Protein AF-L9VRR4-F1 (afdb_monomer)

Mean predicted aligned error: 8.9 Å

pLDDT: mean 79.69, std 13.93, range [34.78, 95.75]

Organism: NCBI:txid1114856

Radius of gyration: 17.75 Å; Cα contacts (8 Å, |Δi|>4): 224; chains: 1; bounding box: 40×44×54 Å

Structure (mmCIF, N/CA/C/O backbone):
data_AF-L9VRR4-F1
#
_entry.id   AF-L9VRR4-F1
#
loop_
_atom_site.group_PDB
_atom_site.id
_atom_site.type_symbol
_atom_site.label_atom_id
_atom_site.label_alt_id
_atom_site.label_comp_id
_atom_site.label_asym_id
_atom_site.label_entity_id
_atom_site.label_seq_id
_atom_site.pdbx_PDB_ins_code
_atom_site.Cartn_x
_atom_site.Cartn_y
_atom_site.Cartn_z
_atom_site.occupancy
_atom_site.B_iso_or_equiv
_atom_site.auth_seq_id
_atom_site.auth_comp_id
_atom_site.auth_asym_id
_atom_site.auth_atom_id
_atom_site.pdbx_PDB_model_num
ATOM 1 N N . MET A 1 1 ? 28.348 -27.215 36.271 1.00 34.78 1 MET A N 1
ATOM 2 C CA . MET A 1 1 ? 27.703 -25.891 36.173 1.00 34.78 1 MET A CA 1
ATOM 3 C C . MET A 1 1 ? 26.839 -25.913 34.930 1.00 34.78 1 MET A C 1
ATOM 5 O O . MET A 1 1 ? 27.365 -25.946 33.828 1.00 34.78 1 MET A O 1
ATOM 9 N N . THR A 1 2 ? 25.537 -26.063 35.128 1.00 38.62 2 THR A N 1
ATOM 10 C CA . THR A 1 2 ? 24.499 -26.114 34.095 1.00 38.62 2 THR A CA 1
ATOM 11 C C . THR A 1 2 ? 24.086 -24.691 33.739 1.00 38.62 2 THR A C 1
ATOM 13 O O . THR A 1 2 ? 23.427 -24.045 34.543 1.00 38.62 2 THR A O 1
ATOM 16 N N . ASN A 1 3 ? 24.472 -24.217 32.554 1.00 37.81 3 ASN A N 1
ATOM 17 C CA . ASN A 1 3 ? 23.849 -23.058 31.910 1.00 37.81 3 ASN A CA 1
ATOM 18 C C . ASN A 1 3 ? 23.034 -23.559 30.715 1.00 37.81 3 ASN A C 1
ATOM 20 O O . ASN A 1 3 ? 23.354 -23.304 29.560 1.00 37.81 3 ASN A O 1
ATOM 24 N N . THR A 1 4 ? 21.991 -24.325 31.012 1.00 43.09 4 THR A N 1
ATOM 25 C CA . THR A 1 4 ? 20.834 -24.474 30.131 1.00 43.09 4 THR A CA 1
ATOM 26 C C . THR A 1 4 ? 19.940 -23.266 30.381 1.00 43.09 4 THR A C 1
ATOM 28 O O . THR A 1 4 ? 18.988 -23.334 31.152 1.00 43.09 4 THR A O 1
ATOM 31 N N . HIS A 1 5 ? 20.286 -22.130 29.772 1.00 38.69 5 HIS A N 1
ATOM 32 C CA . HIS A 1 5 ? 19.256 -21.168 29.399 1.00 38.69 5 HIS A CA 1
ATOM 33 C C . HIS A 1 5 ? 18.577 -21.756 28.165 1.00 38.69 5 HIS A C 1
ATOM 35 O O . HIS A 1 5 ? 18.917 -21.424 27.031 1.00 38.69 5 HIS A O 1
ATOM 41 N N . ASP A 1 6 ? 17.664 -22.696 28.411 1.00 42.28 6 ASP A N 1
ATOM 42 C CA . ASP A 1 6 ? 16.588 -22.961 27.472 1.00 42.28 6 ASP A CA 1
ATOM 43 C C . ASP A 1 6 ? 15.883 -21.619 27.286 1.00 42.28 6 ASP A C 1
ATOM 45 O O . ASP A 1 6 ? 15.255 -21.094 28.206 1.00 42.28 6 ASP A O 1
ATOM 49 N N . SER A 1 7 ? 16.113 -21.000 26.130 1.00 46.50 7 SER A N 1
ATOM 50 C CA . SER A 1 7 ? 15.354 -19.845 25.680 1.00 46.50 7 SER A CA 1
ATOM 51 C C . SER A 1 7 ? 13.898 -20.282 25.667 1.00 46.50 7 SER A C 1
ATOM 53 O O . SER A 1 7 ? 13.490 -21.012 24.764 1.00 46.50 7 SER A O 1
ATOM 55 N N . GLU A 1 8 ? 13.134 -19.890 26.686 1.00 48.31 8 GLU A N 1
ATOM 56 C CA . GLU A 1 8 ? 11.690 -20.079 26.702 1.00 48.31 8 GLU A CA 1
ATOM 57 C C . GLU A 1 8 ? 11.149 -19.618 25.346 1.00 48.31 8 GLU A C 1
ATOM 59 O O . GLU A 1 8 ? 11.494 -18.539 24.856 1.00 48.31 8 GLU A O 1
ATOM 64 N N . SER A 1 9 ? 10.375 -20.478 24.682 1.00 53.31 9 SER A N 1
ATOM 65 C CA . SER A 1 9 ? 9.749 -20.130 23.414 1.00 53.31 9 SER A CA 1
ATOM 66 C C . SER A 1 9 ? 8.856 -18.918 23.662 1.00 53.31 9 SER A C 1
ATOM 68 O O . SER A 1 9 ? 7.824 -19.054 24.326 1.00 53.31 9 SER A O 1
ATOM 70 N N . VAL A 1 10 ? 9.262 -17.744 23.175 1.00 57.34 10 VAL A N 1
ATOM 71 C CA . VAL A 1 10 ? 8.458 -16.522 23.267 1.00 57.34 10 VAL A CA 1
ATOM 72 C C . VAL A 1 10 ? 7.098 -16.834 22.653 1.00 57.34 10 VAL A C 1
ATOM 74 O O . VAL A 1 10 ? 7.011 -17.220 21.486 1.00 57.34 10 VAL A O 1
ATOM 77 N N . GLN A 1 11 ? 6.031 -16.752 23.450 1.00 65.19 11 GLN A N 1
ATOM 78 C CA . GLN A 1 11 ? 4.697 -17.015 22.928 1.00 65.19 11 GLN A CA 1
ATOM 79 C C . GLN A 1 11 ? 4.306 -15.860 22.010 1.00 65.19 11 GLN A C 1
ATOM 81 O O . GLN A 1 11 ? 4.498 -14.701 22.362 1.00 65.19 11 GLN A O 1
ATOM 86 N N . CYS A 1 12 ? 3.708 -16.164 20.855 1.00 68.25 12 CYS A N 1
ATOM 87 C CA . CYS A 1 12 ? 3.352 -15.170 19.833 1.00 68.25 12 CYS A CA 1
ATOM 88 C C . CYS A 1 12 ? 2.513 -13.990 20.368 1.00 68.25 12 CYS A C 1
ATOM 90 O O . CYS A 1 12 ? 2.469 -12.938 19.747 1.00 68.25 12 CYS A O 1
ATOM 92 N N . ARG A 1 13 ? 1.820 -14.162 21.502 1.00 65.00 13 ARG A N 1
ATOM 93 C CA . ARG A 1 13 ? 1.007 -13.126 22.162 1.00 65.00 13 ARG A CA 1
ATOM 94 C C . ARG A 1 13 ? 1.816 -12.077 22.936 1.00 65.00 13 ARG A C 1
ATOM 96 O O . ARG A 1 13 ? 1.279 -11.018 23.227 1.00 65.00 13 ARG A O 1
ATOM 103 N N . ASP A 1 14 ? 3.058 -12.393 23.295 1.00 69.88 14 ASP A N 1
ATOM 104 C CA . ASP A 1 14 ? 3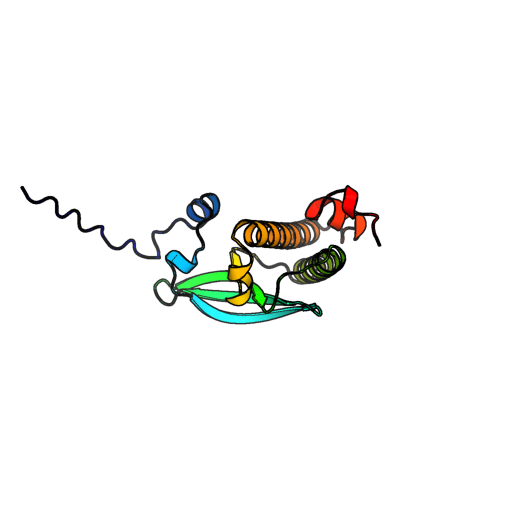.933 -11.550 24.121 1.00 69.88 14 ASP A CA 1
ATOM 105 C C . ASP A 1 14 ? 4.893 -10.713 23.250 1.00 69.88 14 ASP A C 1
ATOM 107 O O . ASP A 1 14 ? 5.838 -10.099 23.746 1.00 69.88 14 ASP A O 1
ATOM 111 N N . ILE A 1 15 ? 4.667 -10.714 21.932 1.00 71.44 15 ILE A N 1
ATOM 112 C CA . ILE A 1 15 ? 5.496 -10.045 20.938 1.00 71.44 15 ILE A CA 1
ATOM 113 C C . ILE A 1 15 ? 4.969 -8.633 20.688 1.00 71.44 15 ILE A C 1
ATOM 115 O O . ILE A 1 15 ? 3.819 -8.442 20.305 1.00 71.44 15 ILE A O 1
ATOM 119 N N . ASP A 1 16 ? 5.844 -7.647 20.857 1.00 69.44 16 ASP A N 1
ATOM 120 C CA . ASP A 1 16 ? 5.577 -6.254 20.509 1.00 69.44 16 ASP A CA 1
ATOM 121 C C . ASP A 1 16 ? 5.824 -6.031 19.010 1.00 69.44 16 ASP A C 1
ATOM 123 O O . ASP A 1 16 ? 6.968 -5.985 18.550 1.00 69.44 16 ASP A O 1
ATOM 127 N N . HIS A 1 17 ? 4.742 -5.948 18.235 1.00 65.50 17 HIS A N 1
ATOM 128 C CA . HIS A 1 17 ? 4.819 -5.842 16.778 1.00 65.50 17 HIS A CA 1
ATOM 129 C C . HIS A 1 17 ? 5.396 -4.500 16.323 1.00 65.50 17 HIS A C 1
ATOM 131 O O . HIS A 1 17 ? 6.150 -4.476 15.353 1.00 65.50 17 HIS A O 1
ATOM 137 N N . GLU A 1 18 ? 5.086 -3.407 17.026 1.00 64.25 18 GLU A N 1
ATOM 138 C CA . GLU A 1 18 ? 5.595 -2.073 16.689 1.00 64.25 18 GLU A CA 1
ATOM 139 C C . GLU A 1 18 ? 7.115 -2.042 16.852 1.00 64.25 18 GLU A C 1
ATOM 141 O O . GLU A 1 18 ? 7.843 -1.643 15.944 1.00 64.25 18 GLU A O 1
ATOM 146 N N . LYS A 1 19 ? 7.617 -2.593 17.960 1.00 66.44 19 LYS A N 1
ATOM 147 C CA . LYS A 1 19 ? 9.055 -2.654 18.235 1.00 66.44 19 LYS A CA 1
ATOM 148 C C . LYS A 1 19 ? 9.835 -3.537 17.255 1.00 66.44 19 LYS A C 1
ATOM 150 O O . LYS A 1 19 ? 11.001 -3.259 16.968 1.00 66.44 19 LYS A O 1
ATOM 155 N N . LEU A 1 20 ? 9.249 -4.637 16.788 1.00 64.75 20 LEU A N 1
ATOM 156 C CA . LEU A 1 20 ? 9.895 -5.506 15.798 1.00 64.75 20 LEU A CA 1
ATOM 157 C C . LEU A 1 20 ? 9.860 -4.907 14.397 1.00 64.75 20 LEU A C 1
ATOM 159 O O . LEU A 1 20 ? 10.834 -5.027 13.653 1.00 64.75 20 LEU A O 1
ATOM 163 N N . PHE A 1 21 ? 8.779 -4.201 14.080 1.00 60.22 21 PHE A N 1
ATOM 164 C CA . PHE A 1 21 ? 8.671 -3.418 12.864 1.00 60.22 21 PHE A CA 1
ATOM 165 C C . PHE A 1 21 ? 9.737 -2.314 12.803 1.00 60.22 21 PHE A C 1
ATOM 167 O O . PHE A 1 21 ? 10.431 -2.194 11.795 1.00 60.22 21 PHE A O 1
ATOM 174 N N . GLU A 1 22 ? 9.969 -1.583 13.899 1.00 60.56 22 GLU A N 1
ATOM 175 C CA . GLU A 1 22 ? 11.069 -0.607 14.007 1.00 60.56 22 GLU A CA 1
ATOM 176 C C . GLU A 1 22 ? 12.457 -1.238 13.793 1.00 60.56 22 GLU A C 1
ATOM 178 O O . GLU A 1 22 ? 13.389 -0.570 13.344 1.00 60.56 22 GLU A O 1
ATOM 183 N N . GLN A 1 23 ? 12.600 -2.533 14.085 1.00 62.53 23 GLN A N 1
ATOM 184 C CA . GLN A 1 23 ? 13.823 -3.309 13.853 1.00 62.53 23 GLN A CA 1
ATOM 185 C C . GLN A 1 23 ? 13.887 -3.932 12.449 1.00 62.53 23 GLN A C 1
ATOM 187 O O . GLN A 1 23 ? 14.850 -4.632 12.137 1.00 62.53 23 GLN A O 1
ATOM 192 N N . GLY A 1 24 ? 12.884 -3.683 11.602 1.00 56.28 24 GLY A N 1
ATOM 193 C CA . GLY A 1 24 ? 12.795 -4.209 10.244 1.00 56.28 24 GLY A CA 1
ATOM 194 C C . GLY A 1 24 ? 12.546 -5.713 10.182 1.00 56.28 24 GLY A C 1
ATOM 195 O O . GLY A 1 24 ? 12.883 -6.333 9.173 1.00 56.28 24 GLY A O 1
ATOM 196 N N . ILE A 1 25 ? 12.005 -6.317 11.245 1.00 63.50 25 ILE A N 1
ATOM 197 C CA . ILE A 1 25 ? 11.745 -7.754 11.268 1.00 63.50 25 ILE A CA 1
ATOM 198 C C . ILE A 1 25 ? 10.283 -8.030 10.940 1.00 63.50 25 ILE A C 1
ATOM 200 O O . ILE A 1 25 ? 9.367 -7.519 11.585 1.00 63.50 25 ILE A O 1
ATOM 204 N N . ALA A 1 26 ? 10.091 -8.858 9.917 1.00 67.19 26 ALA A N 1
ATOM 205 C CA . ALA A 1 26 ? 8.787 -9.204 9.387 1.00 67.19 26 ALA A CA 1
ATOM 206 C C . ALA A 1 26 ? 7.977 -10.032 10.414 1.00 67.19 26 ALA A C 1
ATOM 208 O O . ALA A 1 26 ? 8.541 -10.943 11.036 1.00 67.19 26 ALA A O 1
ATOM 209 N N . PRO A 1 27 ? 6.679 -9.744 10.627 1.00 66.38 27 PRO A N 1
ATOM 210 C CA . PRO A 1 27 ? 5.839 -10.470 11.585 1.00 66.38 27 PRO A CA 1
ATOM 211 C C . PRO A 1 27 ? 5.789 -11.998 11.365 1.00 66.38 27 PRO A C 1
ATOM 213 O O . PRO A 1 27 ? 5.635 -12.759 12.323 1.00 66.38 27 PRO A O 1
ATOM 216 N N . GLU A 1 28 ? 6.004 -12.451 10.132 1.00 70.44 28 GLU A N 1
ATOM 217 C CA . GLU A 1 28 ? 6.104 -13.844 9.678 1.00 70.44 28 GLU A CA 1
ATOM 218 C C . GLU A 1 28 ? 7.227 -14.623 10.380 1.00 70.44 28 GLU A C 1
ATOM 220 O O . GLU A 1 28 ? 7.171 -15.847 10.488 1.00 70.44 28 GLU A O 1
ATOM 225 N N . ALA A 1 29 ? 8.255 -13.938 10.893 1.00 71.12 29 ALA A N 1
ATOM 226 C CA . ALA A 1 29 ? 9.341 -14.589 11.625 1.00 71.12 29 ALA A CA 1
ATOM 227 C C . ALA A 1 29 ? 8.877 -15.188 12.967 1.00 71.12 29 ALA A C 1
ATOM 229 O O . ALA A 1 29 ? 9.581 -16.011 13.559 1.00 71.12 29 ALA A O 1
ATOM 230 N N . TYR A 1 30 ? 7.697 -14.790 13.451 1.00 74.44 30 TYR A N 1
ATOM 231 C CA . TYR A 1 30 ? 7.202 -15.158 14.778 1.00 74.44 30 TYR A CA 1
ATOM 232 C C . TYR A 1 30 ? 5.734 -15.570 14.800 1.00 74.44 30 TYR A C 1
ATOM 234 O O . TYR A 1 30 ? 5.297 -16.227 15.749 1.00 74.44 30 TYR A O 1
ATOM 242 N N . HIS A 1 31 ? 4.975 -15.200 13.772 1.00 75.06 31 HIS A N 1
ATOM 243 C CA . HIS A 1 31 ? 3.592 -15.601 13.589 1.00 75.06 31 HIS A CA 1
ATOM 244 C C . HIS A 1 31 ? 3.464 -16.583 12.434 1.00 75.06 31 HIS A C 1
ATOM 246 O O . HIS A 1 31 ? 4.127 -16.468 11.413 1.00 75.06 31 HIS A O 1
ATOM 252 N N . ASP A 1 32 ? 2.578 -17.555 12.618 1.00 80.50 32 ASP A N 1
ATOM 253 C CA . ASP A 1 32 ? 2.205 -18.504 11.574 1.00 80.50 32 ASP A CA 1
ATOM 254 C C . ASP A 1 32 ? 0.901 -18.023 10.944 1.00 80.50 32 ASP A C 1
ATOM 256 O O . ASP A 1 32 ? -0.185 -18.255 11.491 1.00 80.50 32 ASP A O 1
ATOM 260 N N . PHE A 1 33 ? 1.025 -17.247 9.871 1.00 80.31 33 PHE A N 1
ATOM 261 C CA . PHE A 1 33 ? -0.107 -16.595 9.231 1.00 80.31 33 PHE A CA 1
ATOM 262 C C . PHE A 1 33 ? -0.894 -17.534 8.334 1.00 80.31 33 PHE A C 1
ATOM 264 O O . PHE A 1 33 ? -0.355 -18.311 7.551 1.00 80.31 33 PHE A O 1
ATOM 271 N N . GLN A 1 34 ? -2.212 -17.432 8.461 1.00 81.75 34 GLN A N 1
ATOM 272 C CA . GLN A 1 34 ? -3.169 -17.999 7.531 1.00 81.75 34 GLN A CA 1
ATOM 273 C C . GLN A 1 34 ? -4.009 -16.865 6.965 1.00 81.75 34 GLN A C 1
ATOM 275 O O . GLN A 1 34 ? -4.591 -16.086 7.726 1.00 81.75 34 GLN A O 1
ATOM 280 N N . GLU A 1 35 ? -4.077 -16.789 5.641 1.00 82.12 35 GLU A N 1
ATOM 281 C CA . GLU A 1 35 ? -4.934 -15.842 4.939 1.00 82.12 35 GLU A CA 1
ATOM 282 C C . GLU A 1 35 ? -6.406 -16.077 5.309 1.00 82.12 35 GLU A C 1
ATOM 284 O O . GLU A 1 35 ? -6.897 -17.208 5.351 1.00 82.12 35 GLU A O 1
ATOM 289 N N . VAL A 1 36 ? -7.105 -14.987 5.612 1.00 84.62 36 VAL A N 1
ATOM 290 C CA . VAL A 1 36 ? -8.522 -14.972 5.993 1.00 84.62 36 VAL A CA 1
ATOM 291 C C . VAL A 1 36 ? -9.348 -14.165 4.998 1.00 84.62 36 VAL A C 1
ATOM 293 O O . VAL A 1 36 ? -10.518 -14.483 4.780 1.00 84.62 36 VAL A O 1
ATOM 296 N N . ALA A 1 37 ? -8.759 -13.134 4.395 1.00 83.94 37 ALA A N 1
ATOM 297 C CA . ALA A 1 37 ? -9.375 -12.365 3.327 1.00 83.94 37 ALA A CA 1
ATOM 298 C C . ALA A 1 37 ? -8.321 -11.855 2.344 1.00 83.94 37 ALA A C 1
ATOM 300 O O . ALA A 1 37 ? -7.213 -11.501 2.743 1.00 83.94 37 ALA A O 1
ATOM 301 N N . GLN A 1 38 ? -8.719 -11.748 1.079 1.00 86.06 38 GLN A N 1
ATOM 302 C CA . GLN A 1 38 ? -7.931 -11.140 0.017 1.00 86.06 38 GLN A CA 1
ATOM 303 C C . GLN A 1 38 ? -8.845 -10.263 -0.841 1.00 86.06 38 GLN A C 1
ATOM 305 O O . GLN A 1 38 ? -9.998 -10.616 -1.110 1.00 86.06 38 GLN A O 1
ATOM 310 N N . GLY A 1 39 ? -8.345 -9.107 -1.262 1.00 86.88 39 GLY A N 1
ATOM 311 C CA . GLY A 1 39 ? -9.042 -8.208 -2.173 1.00 86.88 39 GLY A CA 1
ATOM 312 C C . GLY A 1 39 ? -8.062 -7.573 -3.141 1.00 86.88 39 GLY A C 1
ATOM 313 O O . GLY A 1 39 ? -7.042 -7.046 -2.724 1.00 86.88 39 GLY A O 1
ATOM 314 N N . LEU A 1 40 ? -8.363 -7.609 -4.432 1.00 90.44 40 LEU A N 1
ATOM 315 C CA . LEU A 1 40 ? -7.504 -7.016 -5.450 1.00 90.44 40 LEU A CA 1
ATOM 316 C C . LEU A 1 40 ? -7.572 -5.482 -5.397 1.00 90.44 40 LEU A C 1
ATOM 318 O O . LEU A 1 40 ? -8.664 -4.921 -5.317 1.00 90.44 40 LEU A O 1
ATO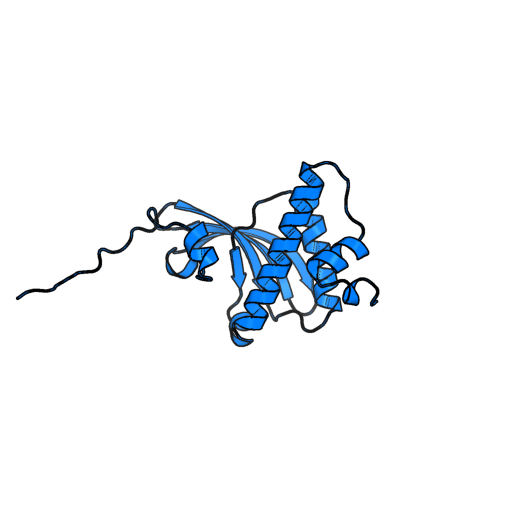M 322 N N . ILE A 1 41 ? -6.415 -4.823 -5.452 1.00 90.44 41 ILE A N 1
ATOM 323 C CA . ILE A 1 41 ? -6.283 -3.358 -5.477 1.00 90.44 41 ILE A CA 1
ATOM 324 C C . ILE A 1 41 ? -5.853 -2.897 -6.866 1.00 90.44 41 ILE A C 1
ATOM 326 O O . ILE A 1 41 ? -6.503 -2.048 -7.464 1.00 90.44 41 ILE A O 1
ATOM 330 N N . SER A 1 42 ? -4.759 -3.455 -7.381 1.00 86.94 42 SER A N 1
ATOM 331 C CA . SER A 1 42 ? -4.158 -3.032 -8.645 1.00 86.94 42 SER A CA 1
ATOM 332 C C . SER A 1 42 ? -3.675 -4.242 -9.430 1.00 86.94 42 SER A C 1
ATOM 334 O O . SER A 1 42 ? -3.136 -5.185 -8.851 1.00 86.94 42 SER A O 1
ATOM 336 N N . VAL A 1 43 ? -3.851 -4.203 -10.750 1.00 86.94 43 VAL A N 1
ATOM 337 C CA . VAL A 1 43 ? -3.267 -5.168 -11.688 1.00 86.94 43 VAL A CA 1
ATOM 338 C C . VAL A 1 43 ? -2.465 -4.378 -12.698 1.00 86.94 43 VAL A C 1
ATOM 340 O O . VAL A 1 43 ? -3.026 -3.695 -13.554 1.00 86.94 43 VAL A O 1
ATOM 343 N N . GLN A 1 44 ? -1.151 -4.490 -12.598 1.00 85.12 44 GLN A N 1
ATOM 344 C CA . GLN A 1 44 ? -0.218 -3.937 -13.560 1.00 85.12 44 GLN A CA 1
ATOM 345 C C . GLN A 1 44 ? 0.405 -5.057 -14.379 1.00 85.12 44 GLN A C 1
ATOM 347 O O . GLN A 1 44 ? 0.377 -6.231 -14.021 1.00 85.12 44 GLN A O 1
ATOM 352 N N . THR A 1 45 ? 1.019 -4.689 -15.499 1.00 80.31 45 THR A N 1
ATOM 353 C CA . THR A 1 45 ? 1.669 -5.659 -16.392 1.00 80.31 45 THR A CA 1
ATOM 354 C C . THR A 1 45 ? 2.777 -6.464 -15.700 1.00 80.31 45 THR A C 1
ATOM 356 O O . THR A 1 45 ? 3.088 -7.566 -16.143 1.00 80.31 45 THR A O 1
ATOM 359 N N . CYS A 1 46 ? 3.397 -5.904 -14.654 1.00 79.56 46 CYS A N 1
ATOM 360 C CA . CYS A 1 46 ? 4.480 -6.535 -13.899 1.00 79.56 46 CYS A CA 1
ATOM 361 C C . CYS A 1 46 ? 4.015 -7.228 -12.612 1.00 79.56 46 CYS A C 1
ATOM 363 O O . CYS A 1 46 ? 4.616 -8.229 -12.226 1.00 79.56 46 CYS A O 1
ATOM 365 N N . CYS A 1 47 ? 2.985 -6.704 -11.947 1.00 85.31 47 CYS A N 1
ATOM 366 C CA . CYS A 1 47 ? 2.599 -7.163 -10.623 1.00 85.31 47 CYS A CA 1
ATOM 367 C C . CYS A 1 47 ? 1.129 -6.918 -10.310 1.00 85.31 47 CYS A C 1
ATOM 369 O O . CYS A 1 47 ? 0.476 -6.043 -10.883 1.00 85.31 47 CYS A O 1
ATOM 371 N N . GLU A 1 48 ? 0.635 -7.677 -9.344 1.00 89.94 48 GLU A N 1
ATOM 372 C CA . GLU A 1 48 ? -0.667 -7.482 -8.730 1.00 89.94 48 GLU A CA 1
ATOM 373 C C . GLU A 1 48 ? -0.473 -7.029 -7.288 1.00 89.94 48 GLU A C 1
ATOM 375 O O . GLU A 1 48 ? 0.345 -7.580 -6.547 1.00 89.94 48 GLU A O 1
ATOM 380 N N . ILE A 1 49 ? -1.243 -6.020 -6.892 1.00 89.88 49 ILE A N 1
ATOM 381 C CA . ILE A 1 49 ? -1.311 -5.544 -5.517 1.00 89.88 49 ILE A CA 1
ATOM 382 C C . ILE A 1 49 ? -2.666 -5.948 -4.961 1.00 89.88 49 ILE A C 1
ATOM 384 O O . ILE A 1 49 ? -3.709 -5.586 -5.510 1.00 89.88 49 ILE A O 1
ATOM 388 N N . GLY A 1 50 ? -2.651 -6.687 -3.861 1.00 91.19 50 GLY A N 1
ATOM 389 C CA . GLY A 1 50 ? -3.833 -7.061 -3.102 1.00 91.19 50 GLY A CA 1
ATOM 390 C C . GLY A 1 50 ? -3.814 -6.462 -1.703 1.00 91.19 50 GLY A C 1
ATOM 391 O O . GLY A 1 50 ? -2.762 -6.210 -1.130 1.00 91.19 50 GLY A O 1
ATOM 392 N N . TYR A 1 51 ? -4.987 -6.249 -1.131 1.00 91.44 51 TYR A N 1
ATOM 393 C CA . TYR A 1 51 ? -5.176 -6.210 0.307 1.00 91.44 51 TYR A CA 1
ATOM 394 C C . TYR A 1 51 ? -5.262 -7.641 0.815 1.00 91.44 51 TYR A C 1
ATOM 396 O O . TYR A 1 51 ? -5.989 -8.454 0.238 1.00 91.44 51 TYR A O 1
ATOM 404 N N . ILE A 1 52 ? -4.583 -7.920 1.917 1.00 90.12 52 ILE A N 1
ATOM 405 C CA . ILE A 1 52 ? -4.701 -9.189 2.623 1.00 90.12 52 ILE A CA 1
ATOM 406 C C . ILE A 1 52 ? -5.058 -8.944 4.077 1.00 90.12 52 ILE A C 1
ATOM 408 O O . ILE A 1 52 ? -4.628 -7.971 4.699 1.00 90.12 52 ILE A O 1
ATOM 412 N N . GLU A 1 53 ? -5.837 -9.860 4.626 1.00 89.56 53 GLU A N 1
ATOM 413 C CA . GLU A 1 53 ? -6.028 -9.989 6.054 1.00 89.56 53 GLU A CA 1
ATOM 414 C C . GLU A 1 53 ? -5.655 -11.404 6.467 1.00 89.56 53 GLU A C 1
ATOM 416 O O . GLU A 1 53 ? -6.216 -12.387 5.984 1.00 89.56 53 GLU A O 1
ATOM 421 N N . GLU A 1 54 ? -4.711 -11.498 7.386 1.00 86.56 54 GLU A N 1
ATOM 422 C CA . GLU A 1 54 ? -4.149 -12.737 7.876 1.00 86.56 54 GLU A CA 1
ATOM 423 C C . GLU A 1 54 ? -4.436 -12.891 9.362 1.00 86.56 54 GLU A C 1
ATOM 425 O O . GLU A 1 54 ? -4.560 -11.925 10.121 1.00 86.56 54 GLU A O 1
ATOM 430 N N . ARG A 1 55 ? -4.528 -14.139 9.803 1.00 86.31 55 ARG A N 1
ATOM 431 C CA . ARG A 1 55 ? -4.669 -14.488 11.209 1.00 86.31 55 ARG A CA 1
ATOM 432 C C . ARG A 1 55 ? -3.578 -15.462 11.599 1.00 86.31 55 ARG A C 1
ATOM 434 O O . ARG A 1 55 ? -3.384 -16.484 10.951 1.00 86.31 55 ARG A O 1
ATOM 441 N N . CYS A 1 56 ? -2.919 -15.182 12.716 1.00 83.56 56 CYS A N 1
ATOM 442 C CA . CYS A 1 56 ? -1.981 -16.115 13.311 1.00 83.56 56 CYS A CA 1
ATOM 443 C C . CYS A 1 56 ? -2.732 -17.350 13.831 1.00 83.56 56 CYS A C 1
ATOM 445 O O . CYS A 1 56 ? -3.593 -17.242 14.716 1.00 83.56 56 CYS A O 1
ATOM 447 N N . SER A 1 57 ? -2.364 -18.528 13.324 1.00 80.69 57 SER A N 1
ATOM 448 C CA . SER A 1 57 ? -2.918 -19.830 13.717 1.00 80.69 57 SER A CA 1
ATOM 449 C C . SER A 1 57 ? -2.679 -20.147 15.204 1.00 80.69 57 SER A C 1
ATOM 451 O O . SER A 1 57 ? -3.419 -20.925 15.807 1.00 80.69 57 SER A O 1
ATOM 453 N N . ARG A 1 58 ? -1.669 -19.508 15.817 1.00 81.12 58 ARG A N 1
ATOM 454 C CA . ARG A 1 58 ? -1.186 -19.793 17.179 1.00 81.12 58 ARG A CA 1
ATOM 455 C C . ARG A 1 58 ? -1.758 -18.878 18.259 1.00 81.12 58 ARG A C 1
ATOM 457 O O . ARG A 1 58 ? -2.001 -19.343 19.368 1.00 81.12 58 ARG A O 1
ATOM 464 N N . CYS A 1 59 ? -1.963 -17.589 17.975 1.00 79.25 59 CYS A N 1
ATOM 465 C CA . CYS A 1 59 ? -2.400 -16.609 18.985 1.00 79.25 59 CYS A CA 1
ATOM 466 C C . CYS A 1 59 ? -3.631 -15.785 18.591 1.00 79.25 59 CYS A C 1
ATOM 468 O O . CYS A 1 59 ? -4.039 -14.911 19.349 1.00 79.25 59 CYS A O 1
ATOM 470 N N . SER A 1 60 ? -4.258 -16.066 17.444 1.00 77.88 60 SER A N 1
ATOM 471 C CA . SER A 1 60 ? -5.414 -15.319 16.922 1.00 77.88 60 SER A CA 1
ATOM 472 C C . SER A 1 60 ? -5.175 -13.835 16.625 1.00 77.88 60 SER A C 1
ATOM 474 O O . SER A 1 60 ? -6.141 -13.146 16.296 1.00 77.88 60 SER A O 1
ATOM 476 N N . ALA A 1 61 ? -3.932 -13.348 16.696 1.00 79.44 61 ALA A N 1
ATOM 477 C CA . ALA A 1 61 ? -3.580 -12.017 16.218 1.00 79.44 61 ALA A CA 1
ATOM 478 C C . ALA A 1 61 ? -3.972 -11.874 14.741 1.00 79.44 61 ALA A C 1
ATOM 480 O O . ALA A 1 61 ? -3.820 -12.826 13.972 1.00 79.44 61 ALA A O 1
ATOM 481 N N . ARG A 1 62 ? -4.512 -10.711 14.371 1.00 81.19 62 ARG A N 1
ATOM 482 C CA . ARG A 1 62 ? -4.928 -10.397 13.002 1.00 81.19 62 ARG A CA 1
ATOM 483 C C . ARG A 1 62 ? -4.023 -9.315 12.449 1.00 81.19 62 ARG A C 1
ATOM 485 O O . ARG A 1 62 ? -3.745 -8.341 13.145 1.00 81.19 62 ARG A O 1
ATOM 492 N N . PHE A 1 63 ? -3.597 -9.504 11.214 1.00 81.75 63 PHE A N 1
ATOM 493 C CA . PHE A 1 63 ? -2.699 -8.611 10.513 1.00 81.75 63 PHE A CA 1
ATOM 494 C C . PHE A 1 63 ? -3.296 -8.318 9.159 1.00 81.75 63 PHE A C 1
ATOM 496 O O . PHE A 1 63 ? -3.473 -9.208 8.337 1.00 81.75 63 PHE A O 1
ATOM 503 N N . SER A 1 64 ? -3.639 -7.063 8.947 1.00 87.00 64 SER A N 1
ATOM 504 C CA . SER A 1 64 ? -3.982 -6.582 7.623 1.00 87.00 64 SER A CA 1
ATOM 505 C C . SER A 1 64 ? -2.769 -5.958 6.972 1.00 87.00 64 SER A C 1
ATOM 507 O O . SER A 1 64 ? -2.019 -5.230 7.624 1.00 87.00 64 SER A O 1
ATOM 509 N N . GLY A 1 65 ? -2.612 -6.193 5.684 1.00 88.19 65 GLY A N 1
ATOM 510 C CA . GLY A 1 65 ? -1.475 -5.714 4.934 1.00 88.19 65 GLY A CA 1
ATOM 511 C C . GLY A 1 65 ? -1.783 -5.563 3.460 1.00 88.19 65 GLY A C 1
ATOM 512 O O . GLY A 1 65 ? -2.922 -5.704 3.007 1.00 88.19 65 GLY A O 1
ATOM 513 N N . LEU A 1 66 ? -0.733 -5.266 2.715 1.00 88.62 66 LEU A N 1
ATOM 514 C CA . LEU A 1 66 ? -0.745 -5.356 1.264 1.00 88.62 66 LEU A CA 1
ATOM 515 C C . LEU A 1 66 ? -0.006 -6.619 0.845 1.00 88.62 66 LEU A C 1
ATOM 517 O O . LEU A 1 66 ? 0.878 -7.082 1.549 1.00 88.62 66 LEU A O 1
ATOM 521 N N . GLN A 1 67 ? -0.354 -7.187 -0.291 1.00 87.88 67 GLN A N 1
ATOM 522 C CA . GLN A 1 67 ? 0.358 -8.304 -0.880 1.00 87.88 67 GLN A CA 1
ATOM 523 C C . GLN A 1 67 ? 0.789 -7.919 -2.281 1.00 87.88 67 GLN A C 1
ATOM 525 O O . GLN A 1 67 ? -0.013 -7.377 -3.038 1.00 87.88 67 GLN A O 1
ATOM 530 N N . ILE A 1 68 ? 2.042 -8.206 -2.616 1.00 85.94 68 ILE A N 1
ATOM 531 C CA . ILE A 1 68 ? 2.576 -8.022 -3.964 1.00 85.94 68 ILE A CA 1
ATOM 532 C C . ILE A 1 68 ? 2.824 -9.398 -4.569 1.00 85.94 68 ILE A C 1
ATOM 534 O O . ILE A 1 68 ? 3.615 -10.180 -4.032 1.00 85.94 68 ILE A O 1
ATOM 538 N N . LEU A 1 69 ? 2.143 -9.687 -5.675 1.00 83.50 69 LEU A N 1
ATOM 539 C CA . LEU A 1 69 ? 2.297 -10.912 -6.455 1.00 83.50 69 LEU A CA 1
ATOM 540 C C . LEU A 1 69 ? 2.912 -10.583 -7.821 1.00 83.50 69 LEU A C 1
ATOM 542 O O . LEU A 1 69 ? 2.577 -9.566 -8.426 1.00 83.50 69 LEU A O 1
ATOM 546 N N . GLY A 1 70 ? 3.783 -11.460 -8.323 1.00 81.56 70 GLY A N 1
ATOM 547 C CA . GLY A 1 70 ? 4.515 -11.250 -9.575 1.00 81.56 70 GLY A CA 1
ATOM 548 C C . GLY A 1 70 ? 5.878 -10.582 -9.372 1.00 81.56 70 GLY A C 1
ATOM 549 O O . GLY A 1 70 ? 6.509 -10.754 -8.332 1.00 81.56 70 GLY A O 1
ATOM 550 N N . ASP A 1 71 ? 6.337 -9.842 -10.383 1.00 79.19 71 ASP A N 1
ATOM 551 C CA . ASP A 1 71 ? 7.602 -9.099 -10.333 1.00 79.19 71 ASP A C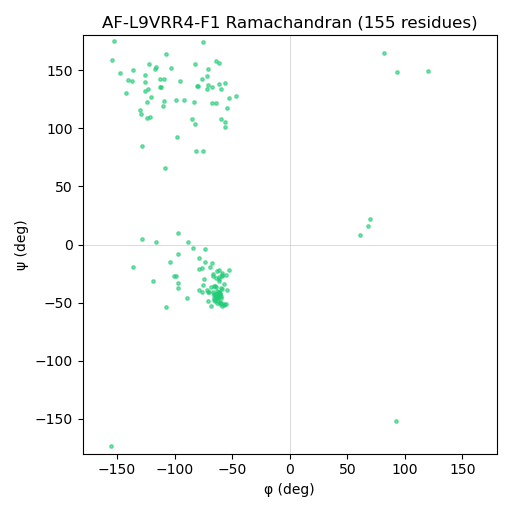A 1
ATOM 552 C C . ASP A 1 71 ? 7.467 -7.828 -9.470 1.00 79.19 71 ASP A C 1
ATOM 554 O O . ASP A 1 71 ? 6.378 -7.441 -9.058 1.00 79.19 71 ASP A O 1
ATOM 558 N N . VAL A 1 72 ? 8.566 -7.106 -9.228 1.00 77.25 72 VAL A N 1
ATOM 559 C CA . VAL A 1 72 ? 8.461 -5.712 -8.758 1.00 77.25 72 VAL A CA 1
ATOM 560 C C . VAL A 1 72 ? 8.222 -4.743 -9.916 1.00 77.25 72 VAL A C 1
ATOM 562 O O . VAL A 1 72 ? 8.666 -4.999 -11.044 1.00 77.25 72 VAL A O 1
ATOM 565 N N . PRO A 1 73 ? 7.611 -3.581 -9.637 1.00 82.75 73 PRO A N 1
ATOM 566 C CA . PRO A 1 73 ? 7.590 -2.450 -10.557 1.00 82.75 73 PRO A CA 1
ATOM 567 C C . PRO A 1 73 ? 9.004 -2.089 -11.021 1.00 82.75 73 PRO A C 1
ATOM 569 O O . PRO A 1 73 ? 9.901 -1.871 -10.208 1.00 82.75 73 PRO A O 1
ATOM 572 N N . LYS A 1 74 ? 9.209 -2.026 -12.341 1.00 80.06 74 LYS A N 1
ATOM 573 C CA . LYS A 1 74 ? 10.526 -1.758 -12.954 1.00 80.06 74 LYS A CA 1
ATOM 574 C C . LYS A 1 74 ? 10.647 -0.334 -13.488 1.00 80.06 74 LYS A C 1
ATOM 576 O O . LYS A 1 74 ? 11.753 0.113 -13.788 1.00 80.06 74 LYS A O 1
ATOM 581 N N . SER A 1 75 ? 9.530 0.377 -13.624 1.00 87.25 75 SER A N 1
ATOM 582 C CA . SER A 1 75 ? 9.502 1.753 -14.105 1.00 87.25 75 SER A CA 1
ATOM 583 C C . SER A 1 75 ? 8.855 2.704 -13.101 1.00 87.25 75 SER A C 1
ATOM 585 O O . SER A 1 75 ? 7.995 2.331 -12.306 1.00 87.25 75 SER A O 1
ATOM 587 N N . MET A 1 76 ? 9.231 3.981 -13.190 1.00 89.56 76 MET A N 1
ATOM 588 C CA . MET A 1 76 ? 8.581 5.047 -12.422 1.00 89.56 76 MET A CA 1
ATOM 589 C C . MET A 1 76 ? 7.089 5.180 -12.767 1.00 89.56 76 MET A C 1
ATOM 591 O O . MET A 1 76 ? 6.295 5.607 -11.933 1.00 89.56 76 MET A O 1
ATOM 595 N N . GLN A 1 77 ? 6.696 4.807 -13.988 1.00 89.62 77 GLN A N 1
ATOM 596 C CA . GLN A 1 77 ? 5.297 4.840 -14.399 1.00 89.62 77 GLN A CA 1
ATOM 597 C C . GLN A 1 77 ? 4.471 3.758 -13.694 1.00 89.62 77 GLN A C 1
ATOM 599 O O . GLN A 1 77 ? 3.374 4.054 -13.225 1.00 89.62 77 GLN A O 1
ATOM 604 N N . ASP A 1 78 ? 5.022 2.549 -13.548 1.00 88.88 78 ASP A N 1
ATOM 605 C CA . ASP A 1 78 ? 4.384 1.472 -12.780 1.00 88.88 78 ASP A CA 1
ATOM 606 C C . ASP A 1 78 ? 4.173 1.905 -11.321 1.00 88.88 78 ASP A C 1
ATOM 608 O O . ASP A 1 78 ? 3.088 1.738 -10.767 1.00 88.88 78 ASP A O 1
ATOM 612 N N . LEU A 1 79 ? 5.188 2.538 -10.716 1.00 89.94 79 LEU A N 1
ATOM 613 C CA . LEU A 1 79 ? 5.103 3.051 -9.346 1.00 89.94 79 LEU A CA 1
ATOM 614 C C . LEU A 1 79 ? 4.017 4.119 -9.191 1.00 89.94 79 LEU A C 1
ATOM 616 O O . LEU A 1 79 ? 3.287 4.098 -8.202 1.00 89.94 79 LEU A O 1
ATOM 620 N N . LYS A 1 80 ? 3.865 5.026 -10.163 1.00 92.44 80 LYS A N 1
ATOM 621 C CA . LYS A 1 80 ? 2.787 6.030 -10.157 1.00 92.44 80 LYS A CA 1
ATOM 622 C C . LYS A 1 80 ? 1.406 5.401 -10.233 1.00 92.44 80 LYS A C 1
ATOM 624 O O . LYS A 1 80 ? 0.535 5.797 -9.468 1.00 92.44 80 LYS A O 1
ATOM 629 N N . TRP A 1 81 ? 1.209 4.425 -11.117 1.00 92.62 81 TRP A N 1
ATOM 630 C CA . TRP A 1 81 ? -0.075 3.732 -11.226 1.00 92.62 81 TRP A CA 1
ATOM 631 C C . TRP A 1 81 ? -0.430 2.988 -9.944 1.00 92.62 81 TRP A C 1
ATOM 633 O O . TRP A 1 81 ? -1.529 3.152 -9.431 1.00 92.62 81 TRP A O 1
ATOM 643 N N . ILE A 1 82 ? 0.527 2.263 -9.369 1.00 92.56 82 ILE A N 1
ATOM 644 C CA . ILE A 1 82 ? 0.328 1.569 -8.094 1.00 92.56 82 ILE A CA 1
ATOM 645 C C . ILE A 1 82 ? 0.026 2.559 -6.966 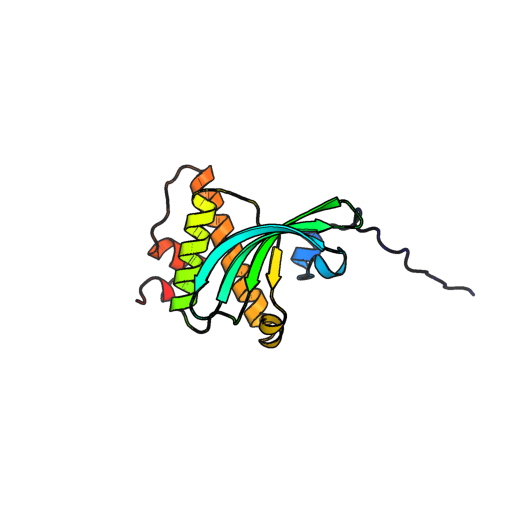1.00 92.56 82 ILE A C 1
ATOM 647 O O . ILE A 1 82 ? -0.863 2.311 -6.157 1.00 92.56 82 ILE A O 1
ATOM 651 N N . THR A 1 83 ? 0.736 3.690 -6.925 1.00 94.12 83 THR A N 1
ATOM 652 C CA . THR A 1 83 ? 0.498 4.754 -5.939 1.00 94.12 83 THR A CA 1
ATOM 653 C C . THR A 1 83 ? -0.925 5.301 -6.057 1.00 94.12 83 THR A C 1
ATOM 655 O O . THR A 1 83 ? -1.614 5.437 -5.049 1.00 94.12 83 THR A O 1
ATOM 658 N N . ASP A 1 84 ? -1.387 5.578 -7.276 1.00 94.88 84 ASP A N 1
ATOM 659 C CA . ASP A 1 84 ? -2.745 6.068 -7.523 1.00 94.88 84 ASP A CA 1
ATOM 660 C C . ASP A 1 84 ? -3.803 5.037 -7.093 1.00 94.88 84 ASP A C 1
ATOM 662 O O . ASP A 1 84 ? -4.706 5.374 -6.328 1.00 94.88 84 ASP A O 1
ATOM 666 N N . ASP A 1 85 ? -3.668 3.780 -7.527 1.00 94.94 85 ASP A N 1
ATOM 667 C CA . ASP A 1 85 ? -4.649 2.718 -7.262 1.00 94.94 85 ASP A CA 1
ATOM 668 C C . ASP A 1 85 ? -4.763 2.398 -5.764 1.00 94.94 85 ASP A C 1
ATOM 670 O O . ASP A 1 85 ? -5.865 2.241 -5.222 1.00 94.94 85 ASP A O 1
ATOM 674 N N . VAL A 1 86 ? -3.622 2.329 -5.069 1.00 94.50 86 VAL A N 1
ATOM 675 C CA . VAL A 1 86 ? -3.577 2.120 -3.617 1.00 94.50 86 VAL A CA 1
ATOM 676 C C . VAL A 1 86 ? -4.192 3.317 -2.901 1.00 94.50 86 VAL A C 1
ATOM 678 O O . VAL A 1 86 ? -5.032 3.129 -2.022 1.00 94.50 86 VAL A O 1
ATOM 681 N N . TYR A 1 87 ? -3.836 4.546 -3.281 1.00 95.75 87 TYR A N 1
ATOM 682 C CA . TYR A 1 87 ? -4.401 5.736 -2.651 1.00 95.75 87 TYR A CA 1
ATOM 683 C C . TYR A 1 87 ? -5.921 5.795 -2.817 1.00 95.75 87 TYR A C 1
ATOM 685 O O . TYR A 1 87 ? -6.645 5.959 -1.837 1.00 95.75 87 TYR A O 1
ATOM 693 N N . ASP A 1 88 ? -6.423 5.611 -4.038 1.00 95.31 88 ASP A N 1
ATOM 694 C CA . ASP A 1 88 ? -7.855 5.682 -4.318 1.00 95.31 88 ASP A CA 1
ATOM 695 C C . ASP A 1 88 ? -8.637 4.620 -3.539 1.00 95.31 88 ASP A C 1
ATOM 697 O O . ASP A 1 88 ? -9.659 4.940 -2.924 1.00 95.31 88 ASP A O 1
ATOM 701 N N . THR A 1 89 ? -8.113 3.396 -3.477 1.00 94.31 89 THR A N 1
ATOM 702 C CA . THR A 1 89 ? -8.742 2.290 -2.747 1.00 94.31 89 THR A CA 1
ATOM 703 C C . THR A 1 89 ? -8.837 2.563 -1.245 1.00 94.31 89 THR A C 1
ATOM 705 O O . THR A 1 89 ? -9.894 2.359 -0.645 1.00 94.31 89 THR A O 1
ATOM 708 N N . PHE A 1 90 ? -7.757 3.037 -0.617 1.00 93.62 90 PHE A N 1
ATOM 709 C CA . PHE A 1 90 ? -7.741 3.309 0.827 1.00 93.62 90 PHE A CA 1
ATOM 710 C C . PHE A 1 90 ? -8.425 4.623 1.198 1.00 93.62 90 PHE A C 1
ATOM 712 O O . PHE A 1 90 ? -8.871 4.779 2.332 1.00 93.62 90 PHE A O 1
ATOM 719 N N . TYR A 1 91 ? -8.566 5.554 0.257 1.00 93.62 91 TYR A N 1
ATOM 720 C CA . TYR A 1 91 ? -9.382 6.742 0.467 1.00 93.62 91 TYR A CA 1
ATOM 721 C C . TYR A 1 91 ? -10.872 6.380 0.465 1.00 93.62 91 TYR A C 1
ATOM 723 O O . TYR A 1 91 ? -11.672 6.937 1.222 1.00 93.62 91 TYR A O 1
ATOM 731 N N . GLU A 1 92 ? -11.288 5.467 -0.413 1.00 92.88 92 GLU A N 1
ATOM 732 C CA . GLU A 1 92 ? -12.679 5.023 -0.503 1.00 92.88 92 GLU A CA 1
ATOM 733 C C . GLU A 1 92 ? -13.081 4.165 0.694 1.00 92.88 92 GLU A C 1
ATOM 735 O O . GLU A 1 92 ? -14.090 4.482 1.335 1.00 92.88 92 GLU A O 1
ATOM 740 N N . ASP A 1 93 ? -12.252 3.176 1.032 1.00 91.12 93 ASP A N 1
ATOM 74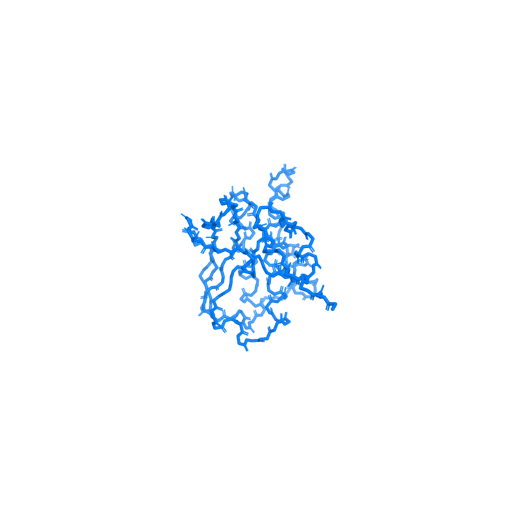1 C CA . ASP A 1 93 ? -12.445 2.237 2.138 1.00 91.12 93 ASP A CA 1
ATOM 742 C C . ASP A 1 93 ? -11.201 2.179 3.050 1.00 91.12 93 ASP A C 1
ATOM 744 O O . ASP A 1 93 ? -10.325 1.315 2.867 1.00 91.12 93 ASP A O 1
ATOM 748 N N . PRO A 1 94 ? -11.092 3.110 4.023 1.00 88.94 94 PRO A N 1
ATOM 749 C CA . PRO A 1 94 ? -9.940 3.195 4.907 1.00 88.94 94 PRO A CA 1
ATOM 750 C C . PRO A 1 94 ? -9.791 1.965 5.792 1.00 88.94 94 PRO A C 1
ATOM 752 O O . PRO A 1 94 ? -10.657 1.634 6.603 1.00 88.94 94 PRO A O 1
ATOM 755 N N . ARG A 1 95 ? -8.637 1.313 5.669 1.00 87.06 95 ARG A N 1
ATOM 756 C CA . ARG A 1 95 ? -8.269 0.112 6.421 1.00 87.06 95 ARG A CA 1
ATOM 757 C C . ARG A 1 95 ? -6.827 0.229 6.911 1.00 87.06 95 ARG A C 1
ATOM 759 O O . ARG A 1 95 ? -6.014 0.895 6.269 1.00 87.06 95 ARG A O 1
ATOM 766 N N . PRO A 1 96 ? -6.474 -0.390 8.046 1.00 83.38 96 PRO A N 1
ATOM 767 C CA . PRO A 1 96 ? -5.099 -0.372 8.517 1.00 83.38 96 PRO A CA 1
ATOM 768 C C . PRO A 1 96 ? -4.203 -1.268 7.647 1.00 83.38 96 PRO A C 1
ATOM 770 O O . PRO A 1 96 ? -4.631 -2.330 7.188 1.00 83.38 96 PRO A O 1
ATOM 773 N N . VAL A 1 97 ? -2.950 -0.852 7.462 1.00 84.19 97 VAL A N 1
ATOM 774 C CA . VAL A 1 97 ? -1.883 -1.623 6.808 1.00 84.19 97 VAL A CA 1
ATOM 775 C C . VAL A 1 97 ? -0.753 -1.772 7.817 1.00 84.19 97 VAL A C 1
ATOM 777 O O . VAL A 1 97 ? -0.100 -0.793 8.166 1.00 84.19 97 VAL A O 1
ATOM 780 N N . HIS A 1 98 ? -0.553 -2.985 8.316 1.00 79.44 98 HIS A N 1
ATOM 781 C CA . HIS A 1 98 ? 0.447 -3.309 9.333 1.00 79.44 98 HIS A CA 1
ATOM 782 C C . HIS A 1 98 ? 1.717 -3.893 8.713 1.00 79.44 98 HIS A C 1
ATOM 784 O O . HIS A 1 98 ? 2.802 -3.731 9.262 1.00 79.44 98 HIS A O 1
ATOM 790 N N . HIS A 1 99 ? 1.597 -4.537 7.553 1.00 76.75 99 HIS A N 1
ATOM 791 C CA . HIS A 1 99 ? 2.716 -5.131 6.829 1.00 76.75 99 HIS A CA 1
ATOM 792 C C . HIS A 1 99 ? 2.436 -5.195 5.323 1.00 76.75 99 HIS A C 1
ATOM 794 O O . HIS A 1 99 ? 1.352 -4.842 4.854 1.00 76.75 99 HIS A O 1
ATOM 800 N N . VAL A 1 100 ? 3.435 -5.631 4.560 1.00 75.44 100 VAL A N 1
ATOM 801 C CA . VAL A 1 100 ? 3.314 -5.961 3.144 1.00 75.44 100 VAL A CA 1
ATOM 802 C C . VAL A 1 100 ? 3.907 -7.351 2.964 1.00 75.44 100 VAL A C 1
ATOM 804 O O . VAL A 1 100 ? 5.112 -7.531 3.139 1.00 75.44 100 VAL A O 1
ATOM 807 N N . ALA A 1 101 ? 3.062 -8.322 2.640 1.00 76.94 101 ALA A N 1
ATOM 808 C CA . ALA A 1 101 ? 3.480 -9.652 2.243 1.00 76.94 101 ALA A CA 1
ATOM 809 C C . ALA A 1 101 ? 3.996 -9.620 0.802 1.00 76.94 101 ALA A C 1
ATOM 811 O O . ALA A 1 101 ? 3.456 -8.933 -0.069 1.00 76.94 101 ALA A O 1
ATOM 812 N N . MET A 1 102 ? 5.043 -10.386 0.527 1.00 73.25 102 MET A N 1
ATOM 813 C CA . MET A 1 102 ? 5.653 -10.430 -0.797 1.00 73.25 102 MET A CA 1
ATOM 814 C C . MET A 1 102 ? 5.730 -11.861 -1.300 1.00 73.25 102 MET A C 1
ATOM 816 O O . MET A 1 102 ? 6.030 -12.782 -0.538 1.00 73.25 102 MET A O 1
ATOM 820 N N . GLY A 1 103 ? 5.458 -12.040 -2.593 1.00 67.62 103 GLY A N 1
ATOM 821 C CA . GLY A 1 103 ? 5.672 -13.311 -3.268 1.00 67.62 103 GLY A CA 1
ATOM 822 C C . GLY A 1 103 ? 7.150 -13.734 -3.244 1.00 67.62 103 GLY A C 1
ATOM 823 O O . GLY A 1 103 ? 8.039 -12.886 -3.142 1.00 67.62 103 GLY A O 1
ATOM 824 N N . PRO A 1 104 ? 7.437 -15.041 -3.363 1.00 67.12 104 PRO A N 1
ATOM 825 C CA . PRO A 1 104 ? 8.804 -15.565 -3.344 1.00 67.12 104 PRO A CA 1
ATOM 826 C C . PRO A 1 104 ? 9.698 -14.948 -4.432 1.00 67.12 104 PRO A C 1
ATOM 828 O O . PRO A 1 104 ? 10.867 -14.682 -4.165 1.00 67.12 104 PRO A O 1
ATOM 831 N N . ASP A 1 105 ? 9.136 -14.634 -5.601 1.00 65.06 105 ASP A N 1
ATOM 832 C CA . ASP A 1 105 ? 9.858 -14.031 -6.731 1.00 65.06 105 ASP A CA 1
ATOM 833 C C . ASP A 1 105 ? 10.337 -12.595 -6.429 1.00 65.06 105 ASP A C 1
ATOM 835 O O . ASP A 1 105 ? 11.361 -12.139 -6.936 1.00 65.06 105 ASP A O 1
ATOM 839 N N . VAL A 1 106 ? 9.639 -11.884 -5.537 1.00 64.44 106 VAL A N 1
ATOM 840 C CA . VAL A 1 106 ? 9.984 -10.513 -5.135 1.00 64.44 106 VAL A CA 1
ATOM 841 C C . VAL A 1 106 ? 11.206 -10.488 -4.206 1.00 64.44 106 VAL A C 1
ATOM 843 O O . VAL A 1 106 ? 11.994 -9.541 -4.227 1.00 64.44 106 VAL A O 1
ATOM 846 N N . LEU A 1 107 ? 11.410 -11.547 -3.417 1.00 62.69 107 LEU A N 1
ATOM 847 C CA . LEU A 1 107 ? 12.531 -11.650 -2.476 1.00 62.69 107 LEU A CA 1
ATOM 848 C C . LEU A 1 107 ? 13.889 -11.801 -3.181 1.00 62.69 107 LEU A C 1
ATOM 850 O O . LEU A 1 107 ? 14.926 -11.496 -2.587 1.00 62.69 107 LEU A O 1
ATOM 854 N N . GLU A 1 108 ? 13.902 -12.215 -4.451 1.00 65.88 108 GLU A N 1
ATOM 855 C CA . GLU A 1 108 ? 15.128 -12.374 -5.245 1.00 65.88 108 GLU A CA 1
ATOM 856 C C . GLU A 1 108 ? 15.753 -11.035 -5.681 1.00 65.88 108 GLU A C 1
ATOM 858 O O . GLU A 1 108 ? 16.924 -10.988 -6.060 1.00 65.88 108 GLU A O 1
ATOM 863 N N . LEU A 1 109 ? 15.009 -9.928 -5.586 1.00 63.47 109 LEU A N 1
ATOM 864 C CA . LEU A 1 109 ? 15.433 -8.596 -6.045 1.00 63.47 109 LEU A CA 1
ATOM 865 C C . LEU A 1 109 ? 16.295 -7.828 -5.033 1.00 63.47 109 LEU A C 1
ATOM 867 O O . LEU A 1 109 ? 16.794 -6.744 -5.335 1.00 63.47 109 LEU A O 1
ATOM 871 N N . GLY A 1 110 ? 16.511 -8.408 -3.852 1.00 65.81 110 GLY A N 1
ATOM 872 C CA . GLY A 1 110 ? 17.314 -7.827 -2.784 1.00 65.81 110 GLY A CA 1
ATOM 873 C C . GLY A 1 110 ? 16.497 -7.009 -1.781 1.00 65.81 110 GLY A C 1
ATOM 874 O O . GLY A 1 110 ? 15.488 -6.384 -2.099 1.00 65.81 110 GLY A O 1
ATOM 875 N N . GLN A 1 111 ? 16.966 -7.013 -0.532 1.00 65.81 111 GLN A N 1
ATOM 876 C CA . GLN A 1 111 ? 16.253 -6.462 0.625 1.00 65.81 111 GLN A CA 1
ATOM 877 C C . GLN A 1 111 ? 15.970 -4.952 0.522 1.00 65.81 111 GLN A C 1
ATOM 879 O O . GLN A 1 111 ? 14.967 -4.480 1.047 1.00 65.81 111 GLN A O 1
ATOM 884 N N . GLU A 1 112 ? 16.832 -4.186 -0.148 1.00 72.12 112 GLU A N 1
ATOM 885 C CA . GLU A 1 112 ? 16.696 -2.728 -0.263 1.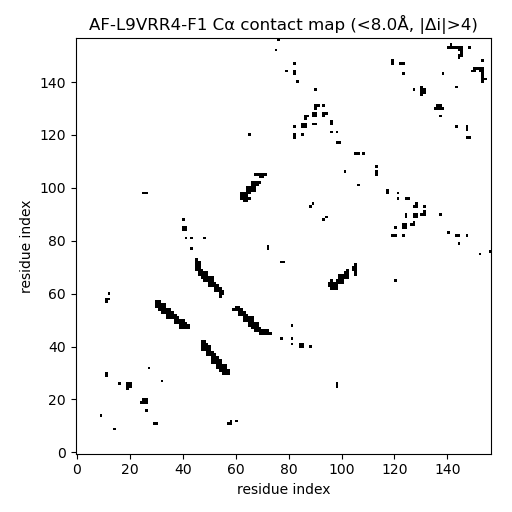00 72.12 112 GLU A CA 1
ATOM 886 C C . GLU A 1 112 ? 15.492 -2.320 -1.121 1.00 72.12 112 GLU A C 1
ATOM 888 O O . GLU A 1 112 ? 14.614 -1.612 -0.631 1.00 72.12 112 GLU A O 1
ATOM 893 N N . ALA A 1 113 ? 15.387 -2.849 -2.345 1.00 71.12 113 ALA A N 1
ATOM 894 C CA . ALA A 1 113 ? 14.270 -2.568 -3.251 1.00 71.12 113 ALA A CA 1
ATOM 895 C C . ALA A 1 113 ? 12.918 -2.987 -2.646 1.00 71.12 113 ALA A C 1
ATOM 897 O O . ALA A 1 113 ? 11.913 -2.285 -2.763 1.00 71.12 113 ALA A O 1
ATOM 898 N N . VAL A 1 114 ? 12.919 -4.115 -1.931 1.00 70.88 114 VAL A N 1
ATOM 899 C CA . VAL A 1 114 ? 11.776 -4.618 -1.164 1.00 70.88 114 VAL A CA 1
ATOM 900 C C . VAL A 1 114 ? 11.340 -3.621 -0.086 1.00 70.88 114 VAL A C 1
ATOM 902 O O . VAL A 1 114 ? 10.165 -3.260 -0.008 1.00 70.88 114 VAL A O 1
ATOM 905 N N . MET A 1 115 ? 12.274 -3.129 0.731 1.00 75.56 115 MET A N 1
ATOM 906 C CA . MET A 1 115 ? 11.956 -2.159 1.781 1.00 75.56 115 MET A CA 1
ATOM 907 C C . MET A 1 115 ? 11.460 -0.822 1.224 1.00 75.56 115 MET A C 1
ATOM 909 O O . MET A 1 115 ? 10.607 -0.186 1.843 1.00 75.56 115 MET A O 1
ATOM 913 N N . GLU A 1 116 ? 11.990 -0.366 0.091 1.00 81.81 116 GLU A N 1
ATOM 914 C CA . GLU A 1 116 ? 11.543 0.879 -0.539 1.00 81.81 116 GLU A CA 1
ATOM 915 C C . GLU A 1 116 ? 10.103 0.773 -1.040 1.00 81.81 116 GLU A C 1
ATOM 917 O O . GLU A 1 116 ? 9.275 1.623 -0.709 1.00 81.81 116 GLU A O 1
ATOM 922 N N . LEU A 1 117 ? 9.775 -0.307 -1.754 1.00 81.12 117 LEU A N 1
ATOM 923 C CA . LEU A 1 117 ? 8.419 -0.555 -2.238 1.00 81.12 117 LEU A CA 1
ATOM 924 C C . LEU A 1 117 ? 7.422 -0.696 -1.080 1.00 81.12 117 LEU A C 1
ATOM 926 O O . LEU A 1 117 ? 6.330 -0.132 -1.119 1.00 81.12 117 LEU A O 1
ATOM 930 N N . PHE A 1 118 ? 7.822 -1.382 -0.010 1.00 80.62 118 PHE A N 1
ATOM 931 C CA . PHE A 1 118 ? 7.044 -1.478 1.221 1.00 80.62 118 PHE A CA 1
ATOM 932 C C . PHE A 1 118 ? 6.724 -0.094 1.812 1.00 80.62 118 PHE A C 1
ATOM 934 O O . PHE A 1 118 ? 5.562 0.216 2.085 1.00 80.62 118 PHE A O 1
ATOM 941 N N . LYS A 1 119 ? 7.747 0.754 1.993 1.00 84.25 119 LYS A N 1
ATOM 942 C CA . LYS A 1 119 ? 7.593 2.094 2.586 1.00 84.25 119 LYS A CA 1
ATOM 943 C C . LYS A 1 119 ? 6.682 2.974 1.742 1.00 84.25 119 LYS A C 1
ATOM 945 O O . LYS A 1 119 ? 5.827 3.668 2.286 1.00 84.25 119 LYS A O 1
ATOM 950 N N . LEU A 1 120 ? 6.852 2.915 0.425 1.00 90.44 120 LEU A N 1
ATOM 951 C CA . LEU A 1 120 ? 6.038 3.631 -0.550 1.00 90.44 120 LEU A CA 1
ATOM 952 C C . LEU A 1 120 ? 4.556 3.272 -0.400 1.00 90.44 120 LEU A C 1
ATOM 954 O O . LEU A 1 120 ? 3.708 4.156 -0.263 1.00 90.44 120 LEU A O 1
ATOM 958 N N . LEU A 1 121 ? 4.242 1.977 -0.375 1.00 89.81 121 LEU A N 1
ATOM 959 C CA . LEU A 1 121 ? 2.870 1.488 -0.276 1.00 89.81 121 LEU A CA 1
ATOM 960 C C . LEU A 1 121 ? 2.213 1.847 1.061 1.00 89.81 121 LEU A C 1
ATOM 962 O O . LEU A 1 121 ? 1.073 2.314 1.082 1.00 89.81 121 LEU A O 1
ATOM 966 N N . GLN A 1 122 ? 2.936 1.689 2.173 1.00 88.56 122 GLN A N 1
ATOM 967 C CA . GLN A 1 122 ? 2.439 2.092 3.490 1.00 88.56 122 GLN A CA 1
ATOM 968 C C . GLN A 1 122 ? 2.178 3.594 3.574 1.00 88.56 122 GLN A C 1
ATOM 970 O O . GLN A 1 122 ? 1.126 4.004 4.065 1.00 88.56 122 GLN A O 1
ATOM 975 N N . LEU A 1 123 ? 3.109 4.414 3.080 1.00 91.94 123 LEU A N 1
ATOM 976 C CA . LEU A 1 123 ? 2.950 5.865 3.060 1.00 91.94 123 LEU A CA 1
ATOM 977 C C . LEU A 1 123 ? 1.721 6.268 2.238 1.00 91.94 123 LEU A C 1
ATOM 979 O O . LEU A 1 123 ? 0.934 7.105 2.671 1.00 91.94 123 LEU A O 1
ATOM 983 N N . THR A 1 124 ? 1.525 5.627 1.087 1.00 94.56 124 THR A N 1
ATOM 984 C CA . THR A 1 124 ? 0.378 5.868 0.204 1.00 94.56 124 THR A CA 1
ATOM 985 C C . THR A 1 124 ? -0.948 5.561 0.900 1.00 94.56 124 THR A C 1
ATOM 987 O O . THR A 1 124 ? -1.835 6.415 0.938 1.00 94.56 124 THR A O 1
ATOM 990 N N . ALA A 1 125 ? -1.080 4.371 1.495 1.00 92.75 125 ALA A N 1
ATOM 991 C CA . ALA A 1 125 ? -2.286 3.979 2.225 1.00 92.75 125 ALA A CA 1
ATOM 992 C C . ALA A 1 125 ? -2.529 4.865 3.463 1.00 92.75 125 ALA A C 1
ATOM 994 O O . ALA A 1 125 ? -3.671 5.212 3.766 1.00 92.75 125 ALA A O 1
ATOM 995 N N . GLY A 1 126 ? -1.458 5.269 4.155 1.00 91.31 126 GLY A N 1
ATOM 996 C CA . GLY A 1 126 ? -1.515 6.176 5.301 1.00 91.31 126 GLY A CA 1
ATOM 997 C C . GLY A 1 126 ? -2.059 7.556 4.936 1.00 91.31 126 GLY A C 1
ATOM 998 O O . GLY A 1 126 ? -2.992 8.025 5.585 1.00 91.31 126 GLY A O 1
ATOM 999 N N . LEU A 1 127 ? -1.542 8.163 3.861 1.00 93.50 127 LEU A N 1
ATOM 1000 C CA . LEU A 1 127 ? -2.030 9.450 3.350 1.00 93.50 127 LEU A CA 1
ATOM 1001 C C . LEU A 1 127 ? -3.499 9.371 2.921 1.00 93.50 127 LEU A C 1
ATOM 1003 O O . LEU A 1 127 ? -4.282 10.263 3.228 1.00 93.50 127 LEU A O 1
ATOM 1007 N N . ALA A 1 128 ? -3.886 8.292 2.239 1.00 93.88 128 ALA A N 1
ATOM 1008 C CA . ALA A 1 128 ? -5.265 8.089 1.807 1.00 93.88 128 ALA A CA 1
ATOM 1009 C C . ALA A 1 128 ? -6.245 8.031 2.986 1.00 93.88 128 ALA A C 1
ATOM 1011 O O . ALA A 1 128 ? -7.320 8.635 2.935 1.00 93.88 128 ALA A O 1
ATOM 1012 N N . ARG A 1 129 ? -5.857 7.335 4.062 1.00 92.56 129 ARG A N 1
ATOM 1013 C CA . ARG A 1 129 ? -6.634 7.273 5.301 1.00 92.56 129 ARG A CA 1
ATOM 1014 C C . ARG A 1 129 ? -6.724 8.641 5.974 1.00 92.56 129 ARG A C 1
ATOM 1016 O O . ARG A 1 129 ? -7.830 9.051 6.305 1.00 92.56 129 ARG A O 1
ATOM 1023 N N . GLU A 1 130 ? -5.599 9.338 6.135 1.00 92.19 130 GLU A N 1
ATOM 1024 C CA . GLU A 1 130 ? -5.547 10.684 6.728 1.00 92.19 130 GLU A CA 1
ATOM 1025 C C . GLU A 1 130 ? -6.477 11.648 5.981 1.00 92.19 130 GLU A C 1
ATOM 1027 O O . GLU A 1 130 ? -7.369 12.242 6.579 1.00 92.19 130 GLU A O 1
ATOM 1032 N N . ASP A 1 131 ? -6.366 11.724 4.653 1.00 92.50 131 ASP A N 1
ATOM 1033 C CA . ASP A 1 131 ? -7.185 12.633 3.845 1.00 92.50 131 ASP A CA 1
ATOM 1034 C C . ASP A 1 131 ? -8.689 12.285 3.899 1.00 92.50 131 ASP A C 1
ATOM 1036 O O . ASP A 1 131 ? -9.555 13.159 3.755 1.00 92.50 131 ASP A O 1
ATOM 1040 N N . LYS A 1 132 ? -9.029 11.003 4.097 1.00 92.50 132 LYS A N 1
ATOM 1041 C CA . LYS A 1 132 ? -10.416 10.559 4.277 1.00 92.50 132 LYS A CA 1
ATOM 1042 C C . LYS A 1 132 ? -10.947 10.883 5.676 1.00 92.50 132 LYS A C 1
ATOM 1044 O O . LYS A 1 132 ? -12.102 11.294 5.789 1.00 92.50 132 LYS A O 1
ATOM 1049 N N . GLU A 1 133 ? -10.136 10.708 6.714 1.00 91.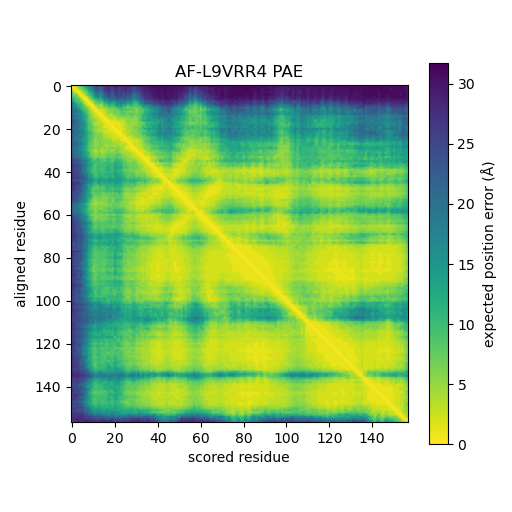12 133 GLU A N 1
ATOM 1050 C CA . GLU A 1 133 ? -10.493 10.978 8.112 1.00 91.12 133 GLU A CA 1
ATOM 1051 C C . GLU A 1 133 ? -10.604 12.484 8.394 1.00 91.12 133 GLU A C 1
ATOM 1053 O O . GLU A 1 133 ? -11.567 12.921 9.028 1.00 91.12 133 GLU A O 1
ATOM 1058 N N . ASP A 1 134 ? -9.691 13.286 7.845 1.00 89.12 134 ASP A N 1
ATOM 1059 C CA . ASP A 1 134 ? -9.644 14.740 8.036 1.00 89.12 134 ASP A CA 1
ATOM 1060 C C . ASP A 1 134 ? -10.668 15.500 7.176 1.00 89.12 134 ASP A C 1
ATOM 1062 O O . ASP A 1 134 ? -10.899 16.697 7.371 1.00 89.12 134 ASP A O 1
ATOM 1066 N N . GLY A 1 135 ? -11.300 14.828 6.207 1.00 78.38 135 GLY A N 1
ATOM 1067 C CA . GLY A 1 135 ? -12.340 15.407 5.352 1.00 78.38 135 GLY A CA 1
ATOM 1068 C C . GLY A 1 135 ? -11.839 16.493 4.391 1.00 78.38 135 GLY A C 1
ATOM 1069 O O . GLY A 1 135 ? -12.645 17.232 3.823 1.00 78.38 135 GLY A O 1
ATOM 1070 N N . THR A 1 136 ? -10.525 16.591 4.183 1.00 72.94 136 THR A N 1
ATOM 1071 C CA . THR A 1 136 ? -9.856 17.598 3.339 1.00 72.94 136 THR A CA 1
ATOM 1072 C C . THR A 1 136 ? -10.042 17.364 1.834 1.00 72.94 136 THR A C 1
ATOM 1074 O O . THR A 1 136 ? -9.671 18.217 1.027 1.00 72.94 136 THR A O 1
ATOM 1077 N N . GLY A 1 137 ? -10.704 16.267 1.449 1.00 85.44 137 GLY A N 1
ATOM 1078 C CA . GLY A 1 137 ? -10.890 15.860 0.055 1.00 85.44 137 GLY A CA 1
ATOM 1079 C C . GLY A 1 137 ? -9.664 15.123 -0.496 1.00 85.44 137 GLY A C 1
ATOM 1080 O O . GLY A 1 137 ? -8.592 15.159 0.098 1.00 85.44 137 GLY A O 1
ATOM 1081 N N . LYS A 1 138 ? -9.818 14.427 -1.632 1.00 92.81 138 LYS A N 1
ATOM 1082 C CA . LYS A 1 138 ? -8.690 13.733 -2.279 1.00 92.81 138 LYS A CA 1
ATOM 1083 C C . LYS A 1 138 ? -7.605 14.733 -2.691 1.00 92.81 138 LYS A C 1
ATOM 1085 O O . LYS A 1 138 ? -7.908 15.781 -3.271 1.00 92.81 138 LYS A O 1
ATOM 1090 N N . ARG A 1 139 ? -6.341 14.370 -2.467 1.00 92.69 139 ARG A N 1
ATOM 1091 C CA . ARG A 1 139 ? -5.184 15.083 -3.022 1.00 92.69 139 ARG A CA 1
ATOM 1092 C C . ARG A 1 139 ? -5.166 14.996 -4.542 1.00 92.69 139 ARG A C 1
ATOM 1094 O O . ARG A 1 139 ? -5.726 14.086 -5.151 1.00 92.69 139 ARG A O 1
ATOM 1101 N N . SER A 1 140 ? -4.477 15.948 -5.167 1.00 94.06 140 SER A N 1
ATOM 1102 C CA . SER A 1 140 ? -4.135 15.817 -6.580 1.00 94.06 140 SER A CA 1
ATOM 1103 C C . SER A 1 140 ? -3.068 14.734 -6.761 1.00 94.06 140 SER A C 1
ATOM 1105 O O . SER A 1 140 ? -2.215 14.543 -5.893 1.00 94.06 140 SER A O 1
ATOM 1107 N N . LYS A 1 141 ? -3.062 14.077 -7.927 1.00 93.69 141 LYS A N 1
ATOM 1108 C CA . LYS A 1 141 ? -2.042 13.072 -8.271 1.00 93.69 141 LYS A CA 1
ATOM 1109 C C . LYS A 1 141 ? -0.615 13.613 -8.143 1.00 93.69 141 LYS A C 1
ATOM 1111 O O . LYS A 1 141 ? 0.266 12.938 -7.636 1.00 93.69 141 LYS A O 1
ATOM 1116 N N . GLN A 1 142 ? -0.400 14.869 -8.532 1.00 93.81 142 GLN A N 1
ATOM 1117 C CA . GLN A 1 142 ? 0.911 15.516 -8.444 1.00 93.81 142 GLN A CA 1
ATOM 1118 C C . GLN A 1 142 ? 1.381 15.706 -6.994 1.00 93.81 142 GLN A C 1
ATOM 1120 O O . GLN A 1 142 ? 2.548 15.451 -6.708 1.00 93.81 142 GLN A O 1
ATOM 1125 N N . ASP A 1 143 ? 0.495 16.132 -6.082 1.00 93.75 143 ASP A N 1
ATOM 1126 C CA . ASP A 1 143 ? 0.832 16.263 -4.653 1.00 93.75 143 ASP A CA 1
ATOM 1127 C C . ASP A 1 143 ? 1.094 14.889 -4.026 1.00 93.75 143 ASP A C 1
ATOM 1129 O O . ASP A 1 143 ? 2.060 14.718 -3.284 1.00 93.75 143 ASP A O 1
ATOM 1133 N N . LEU A 1 144 ? 0.289 13.886 -4.390 1.00 94.50 144 LEU A N 1
ATOM 1134 C CA . LEU A 1 144 ? 0.494 12.505 -3.963 1.00 94.50 144 LEU A CA 1
ATOM 1135 C C . LEU A 1 144 ? 1.870 11.979 -4.401 1.00 94.50 144 LEU A C 1
ATOM 1137 O O . LEU A 1 144 ? 2.656 11.545 -3.560 1.00 94.50 144 LEU A O 1
ATOM 1141 N N . TRP A 1 145 ? 2.210 12.079 -5.688 1.00 94.94 145 TRP A N 1
ATOM 1142 C CA . TRP A 1 145 ? 3.502 11.615 -6.203 1.00 94.94 145 TRP A CA 1
ATOM 1143 C C . TRP A 1 145 ? 4.679 12.379 -5.596 1.00 94.94 145 TRP A C 1
ATOM 1145 O O . TRP A 1 145 ? 5.682 11.762 -5.251 1.00 94.94 145 TRP A O 1
ATOM 1155 N N . ALA A 1 146 ? 4.557 13.697 -5.407 1.00 93.75 146 ALA A N 1
ATOM 1156 C CA . ALA A 1 146 ? 5.600 14.498 -4.767 1.00 93.75 146 ALA A CA 1
ATOM 1157 C C . ALA A 1 146 ? 5.914 14.015 -3.343 1.00 93.75 146 ALA A C 1
ATOM 1159 O O . ALA A 1 146 ? 7.074 14.021 -2.934 1.00 93.75 146 ALA A O 1
ATOM 1160 N N . ARG A 1 147 ? 4.886 13.601 -2.595 1.00 92.88 147 ARG A N 1
ATOM 1161 C CA . ARG A 1 147 ? 5.007 13.125 -1.211 1.00 92.88 147 ARG A CA 1
ATOM 1162 C C . ARG A 1 147 ? 5.504 11.691 -1.111 1.00 92.88 147 ARG A C 1
ATOM 1164 O O . ARG A 1 147 ? 6.260 11.388 -0.196 1.00 92.88 147 ARG A O 1
ATOM 1171 N N . VAL A 1 148 ? 5.046 10.827 -2.013 1.00 93.12 148 VAL A N 1
ATOM 1172 C CA . VAL A 1 148 ? 5.297 9.383 -1.949 1.00 93.12 148 VAL A CA 1
ATOM 1173 C C . VAL A 1 148 ? 6.580 8.994 -2.679 1.00 93.12 148 VAL A C 1
ATOM 1175 O O . VAL A 1 148 ? 7.377 8.227 -2.150 1.00 93.12 148 VAL A O 1
ATOM 1178 N N . LEU A 1 149 ? 6.775 9.514 -3.891 1.00 91.12 149 LEU A N 1
ATOM 1179 C CA . LEU A 1 149 ? 7.877 9.134 -4.779 1.00 91.12 149 LEU A CA 1
ATOM 1180 C C . LEU A 1 149 ? 9.020 10.151 -4.739 1.00 91.12 149 LEU A C 1
ATOM 1182 O O . LEU A 1 149 ? 10.162 9.788 -4.983 1.00 91.12 149 LEU A O 1
ATOM 1186 N N . GLY A 1 150 ? 8.714 11.413 -4.435 1.00 90.19 150 GLY A N 1
ATOM 1187 C CA . GLY A 1 150 ? 9.661 12.526 -4.435 1.00 90.19 150 GLY A CA 1
ATOM 1188 C C . GLY A 1 150 ? 9.254 13.635 -5.418 1.00 90.19 150 GLY A C 1
ATOM 1189 O O . GLY A 1 150 ? 8.614 13.368 -6.445 1.00 90.19 150 GLY A O 1
ATOM 1190 N N . PRO A 1 151 ? 9.588 14.908 -5.131 1.00 88.81 151 PRO A N 1
ATOM 1191 C CA . PRO A 1 151 ? 9.134 16.064 -5.910 1.00 88.81 151 PRO A CA 1
ATOM 1192 C C . PRO A 1 151 ? 9.592 16.051 -7.377 1.00 88.81 151 PRO A C 1
ATOM 1194 O O . PRO A 1 151 ? 8.884 16.549 -8.254 1.00 88.81 151 PRO A O 1
ATOM 1197 N N . GLU A 1 152 ? 10.742 15.455 -7.676 1.00 88.00 152 GLU A N 1
ATOM 1198 C CA . GLU A 1 152 ? 11.281 15.266 -9.025 1.00 88.00 152 GLU A CA 1
ATOM 1199 C C . GLU A 1 152 ? 10.393 14.376 -9.909 1.00 88.00 152 GLU A C 1
ATOM 1201 O O . GLU A 1 152 ? 10.416 14.482 -11.140 1.00 88.00 152 GLU A O 1
ATOM 1206 N N . HIS A 1 153 ? 9.561 13.534 -9.296 1.00 84.06 153 HIS A N 1
ATOM 1207 C CA . HIS A 1 153 ? 8.699 12.590 -9.996 1.00 84.06 153 HIS A CA 1
ATOM 1208 C C . HIS A 1 153 ? 7.268 13.107 -10.183 1.00 84.06 153 HIS A C 1
ATOM 1210 O O . HIS A 1 153 ? 6.515 12.531 -10.966 1.00 84.06 153 HIS A O 1
ATOM 1216 N N . ALA A 1 154 ? 6.906 14.240 -9.574 1.00 77.06 154 ALA 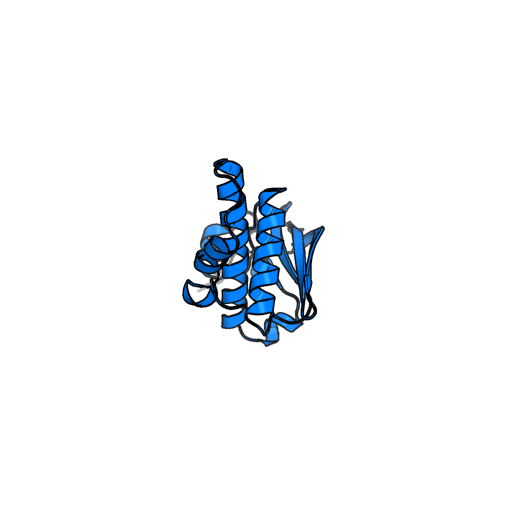A N 1
ATOM 1217 C CA . ALA A 1 154 ? 5.557 14.806 -9.638 1.00 77.06 154 ALA A CA 1
ATOM 1218 C C . ALA A 1 154 ? 5.138 15.305 -11.037 1.00 77.06 154 ALA A C 1
ATOM 1220 O O . ALA A 1 154 ? 3.950 15.361 -11.341 1.00 77.06 154 ALA A O 1
ATOM 1221 N N . ASN A 1 155 ? 6.105 15.664 -11.891 1.00 73.75 155 ASN A N 1
ATOM 1222 C CA . ASN A 1 155 ? 5.859 16.302 -13.196 1.00 73.75 155 ASN A CA 1
ATOM 1223 C C . ASN A 1 155 ? 6.304 15.468 -14.403 1.00 73.75 155 ASN A C 1
ATOM 1225 O O . ASN A 1 155 ? 6.225 15.931 -15.540 1.00 73.75 155 ASN A O 1
ATOM 1229 N N . THR A 1 156 ? 6.822 14.266 -14.174 1.00 61.56 156 THR A N 1
ATOM 1230 C CA . THR A 1 156 ? 7.193 13.357 -15.262 1.00 61.56 156 THR A CA 1
ATOM 1231 C C . THR A 1 156 ? 5.944 12.602 -15.716 1.00 61.56 156 THR A C 1
ATOM 1233 O O . THR A 1 156 ? 5.281 11.979 -14.894 1.00 61.56 156 THR A O 1
ATOM 1236 N N . ASN A 1 157 ? 5.589 12.697 -16.996 1.00 53.69 157 ASN A N 1
ATOM 1237 C CA . ASN A 1 157 ? 4.593 11.815 -17.615 1.00 53.69 157 ASN A CA 1
ATOM 1238 C C . ASN A 1 157 ? 5.246 10.527 -18.110 1.00 53.69 157 ASN A C 1
ATOM 1240 O O . ASN A 1 157 ? 6.467 10.572 -18.391 1.00 53.69 157 ASN A O 1
#

Secondary structure (DSSP, 8-state):
-----------GGG--HHHHHHTT--GGGT--EEEEEEEEEEE-SSEEEEEEEEEETTT--EEEEEEEEES---SHHHHHHHHHHHHHHHHHS-----EEEE-HHHHTT-HHHHHHHHHHHHHHHHHHHHHHHS---PPPHHHHHHHHT-GGGTT--

Nearest PDB structures (foldseek):
  6bt2-assembly1_A  TM=5.125E-01  e=4.712E-02  Homo sapiens
  6mal-assembly1_A  TM=5.474E-01  e=9.458E-02  Homo sapiens
  5wxk-assembly1_B  TM=7.740E-01  e=1.084E+00  Neisseria meningitidis H44/76
  6g2h-assembly1_A  TM=4.266E-01  e=1.062E-01  Homo sapiens
  3oyy-assembly1_A  TM=7.589E-01  e=1.535E+00  Pseudomonas aeruginosa

Solvent-accessible surface area (backbone atoms only — not comparable to full-atom values): 9072 Å² total; per-residue (Å²): 138,87,83,80,77,73,75,72,79,80,52,64,79,80,60,61,63,69,66,34,48,78,70,72,46,65,67,69,82,65,39,56,71,40,82,75,44,76,44,85,58,42,81,52,99,50,29,34,36,27,40,34,31,28,32,22,79,83,61,68,50,73,46,34,22,36,32,43,40,55,50,66,74,88,46,74,64,50,49,49,52,51,46,50,37,45,22,54,50,18,38,75,56,65,68,77,71,79,50,64,51,68,34,76,71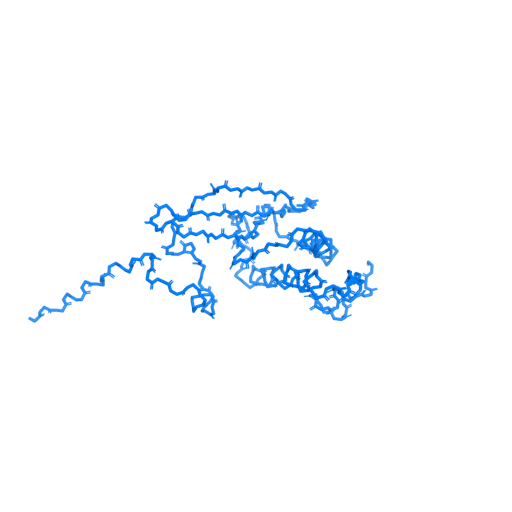,39,64,75,72,40,73,65,61,50,52,51,54,45,51,39,52,51,51,30,35,50,51,17,31,50,34,50,75,72,65,74,50,87,75,53,71,44,62,49,32,26,72,59,78,32,66,87,54,35,79,64,132

Sequence (157 aa):
MTNTHDSESVQCRDIDHEKLFEQGIAPEAYHDFQEVAQGLISVQTCCEIGYIEERCSRCSARFSGLQILGDVPKSMQDLKWITDDVYDTFYEDPRPVHHVAMGPDVLELGQEAVMELFKLLQLTAGLAREDKEDGTGKRSKQDLWARVLGPEHANTN

Foldseek 3Di:
DDPPPPVPLPQLVNDDLVVVVVVVHDSVVNFDWDWDDKAWQDDDPAWTKIWTWIAGPRPRDIAIAIEIDGEDDPDLVSLLRLLVSLLVVCLVPPDDHSWYHYDPNHPVVDDPVVVLSGQLSNVSSVVSNVCNVVVVDDDDSLVSCCRRVNNVSSPDD